Protein AF-A0A979GQ93-F1 (afdb_monomer)

Secondary structure (DSSP, 8-state):
----PPP--GGGHHHHHHHHHTTS-S---HHHHHHHHHHHHIIIIITTS-HHHHHHHHHHHHHTTGGG--HHHHHHHHHHHHHTTT-S-HHHHHHHHHHHHHHS-SSS--THHHHHHHTSPP-SSS-HHHHHHHHHHHHHHTTS--HHHHHHHHHHHHTT-

Mean predicted aligned error: 8.55 Å

Sequence (161 aa):
MARLFPPKRKKYLRCYYICQSIIQSHPHSMEQQESKQYWEIFEIKVRPLTERQQRTIAYNFCLLIEKDLDDLGKGALKLVQQLTAGDISSEECTAYREQLQHRLPDEGTSPYSPLIWALTPHTASYPAWYSAAIVGLNVIDLGRSTFPELTDLTKEILNSF

Foldseek 3Di:
DDDDDDDDDPVPVPVVVVVVPLPDDDDDDPQSVLLVLLVCCLVPPVVVDDLLLLLVLLLVLLVLCCVVDDPLSVVLSVVSVVSNVVNDDLVVLVVSLVVLVVVDDSDAADSCQSSNLSSDDADPVNHSSNSSSSSNVSCVSVVSDGSVVSSVVSVVSSVVD

Solvent-accessible surface area (backbone atoms only — not comparable to full-atom values): 9370 Å² total; per-residue (Å²): 138,90,84,81,82,85,82,87,69,80,84,66,54,68,70,61,54,58,73,66,57,76,79,69,81,85,75,91,46,70,67,59,54,35,49,48,53,38,49,48,45,38,64,71,61,38,49,81,47,56,64,45,58,21,35,44,53,22,37,58,53,48,57,68,49,50,92,72,43,53,73,69,48,48,53,50,51,51,50,35,50,34,48,43,73,67,78,61,58,72,65,60,35,49,57,51,36,52,57,48,59,74,68,51,65,98,70,80,79,54,84,52,53,26,52,44,33,50,41,48,69,74,39,96,91,43,36,38,37,58,28,24,52,51,18,48,52,41,37,37,71,64,70,62,51,48,49,62,58,52,43,50,52,49,53,56,56,59,75,74,111

Structure (mmCIF, N/CA/C/O backbone):
data_AF-A0A979GQ93-F1
#
_entry.id   AF-A0A979GQ93-F1
#
loop_
_atom_site.group_PDB
_atom_site.id
_atom_site.type_symbol
_atom_site.label_atom_id
_atom_site.label_alt_id
_atom_site.label_comp_id
_atom_site.label_asym_id
_atom_site.label_entity_id
_atom_site.label_seq_id
_atom_site.pdbx_PDB_ins_code
_atom_site.Cartn_x
_atom_site.Cartn_y
_atom_site.Cartn_z
_atom_site.occupancy
_atom_site.B_iso_or_equiv
_atom_site.auth_seq_id
_atom_site.auth_comp_id
_atom_site.auth_asym_id
_atom_site.auth_atom_id
_atom_site.pdbx_PDB_model_num
ATOM 1 N N . MET A 1 1 ? 20.524 25.430 -7.206 1.00 32.56 1 MET A N 1
ATOM 2 C CA . MET A 1 1 ? 20.270 25.347 -8.661 1.00 32.56 1 MET A CA 1
ATOM 3 C C . MET A 1 1 ? 19.003 24.539 -8.883 1.00 32.56 1 MET A C 1
ATOM 5 O O . MET A 1 1 ? 19.020 23.337 -8.674 1.00 32.56 1 MET A O 1
ATOM 9 N N . ALA A 1 2 ? 17.901 25.209 -9.219 1.00 36.75 2 ALA A N 1
ATOM 10 C CA . ALA A 1 2 ? 16.633 24.583 -9.592 1.00 36.75 2 ALA A CA 1
ATOM 11 C C . ALA A 1 2 ? 16.608 24.326 -11.107 1.00 36.75 2 ALA A C 1
ATOM 13 O O . ALA A 1 2 ? 17.014 25.220 -11.847 1.00 36.75 2 ALA A O 1
ATOM 14 N N . ARG A 1 3 ? 16.175 23.129 -11.531 1.00 30.91 3 ARG A N 1
ATOM 15 C CA . ARG A 1 3 ? 15.819 22.652 -12.897 1.00 30.91 3 ARG A CA 1
ATOM 16 C C . ARG A 1 3 ? 15.573 21.133 -12.755 1.00 30.91 3 ARG A C 1
ATOM 18 O O . ARG A 1 3 ? 16.360 20.498 -12.074 1.00 30.91 3 ARG A O 1
ATOM 25 N N . LEU A 1 4 ? 14.576 20.441 -13.300 1.00 28.61 4 LEU A N 1
ATOM 26 C CA . LEU A 1 4 ? 13.467 20.692 -14.221 1.00 28.61 4 LEU A CA 1
ATOM 27 C C . LEU A 1 4 ? 12.454 19.560 -13.937 1.00 28.61 4 LEU A C 1
ATOM 29 O O . LEU A 1 4 ? 12.781 18.398 -14.158 1.00 28.61 4 LEU A O 1
ATOM 33 N N . PHE A 1 5 ? 11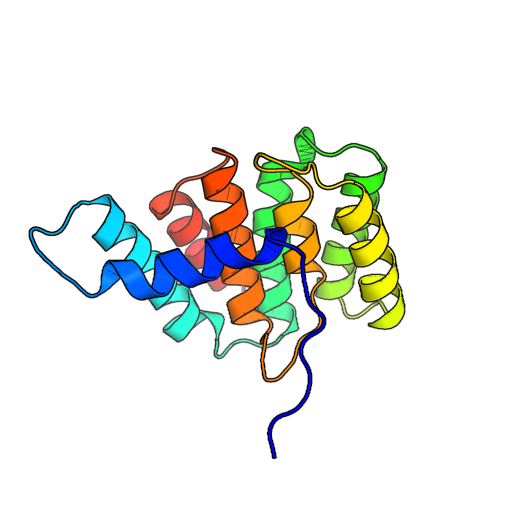.251 19.865 -13.444 1.00 31.84 5 PHE A N 1
ATOM 34 C CA . PHE A 1 5 ? 10.150 18.893 -13.448 1.00 31.84 5 PHE A CA 1
ATOM 35 C C . PHE A 1 5 ? 9.502 18.901 -14.843 1.00 31.84 5 PHE A C 1
ATOM 37 O O . PHE A 1 5 ? 9.229 19.991 -15.357 1.00 31.84 5 PHE A O 1
ATOM 44 N N . PRO A 1 6 ? 9.248 17.743 -15.481 1.00 30.59 6 PRO A N 1
ATOM 45 C CA . PRO A 1 6 ? 8.558 17.716 -16.761 1.00 30.59 6 PRO A CA 1
ATOM 46 C C . PRO A 1 6 ? 7.102 18.191 -16.588 1.00 30.59 6 PRO A C 1
ATOM 48 O O . PRO A 1 6 ? 6.455 17.874 -15.585 1.00 30.59 6 PRO A O 1
ATOM 51 N N . PRO A 1 7 ? 6.567 18.967 -17.545 1.00 37.03 7 PRO A N 1
ATOM 52 C CA . PRO A 1 7 ? 5.259 19.585 -17.420 1.00 37.03 7 PRO A CA 1
ATOM 53 C C . PRO A 1 7 ? 4.136 18.598 -17.789 1.00 37.03 7 PRO A C 1
ATOM 55 O O . PRO A 1 7 ? 4.250 17.830 -18.738 1.00 37.03 7 PRO A O 1
ATOM 58 N N . LYS A 1 8 ? 3.003 18.715 -17.081 1.00 36.72 8 LYS A N 1
ATOM 59 C CA . LYS A 1 8 ? 1.667 18.168 -17.410 1.00 36.72 8 LYS A CA 1
ATOM 60 C C . LYS A 1 8 ? 1.459 16.646 -17.278 1.00 36.72 8 LYS A C 1
ATOM 62 O O . LYS A 1 8 ? 1.237 15.947 -18.259 1.00 36.72 8 LYS A O 1
ATOM 67 N N . ARG A 1 9 ? 1.264 16.175 -16.042 1.00 37.22 9 ARG A N 1
ATOM 68 C CA . ARG A 1 9 ? 0.180 15.219 -15.731 1.00 37.22 9 ARG A CA 1
ATOM 69 C C . ARG A 1 9 ? -0.502 15.661 -14.437 1.00 37.22 9 ARG A C 1
ATOM 71 O O . ARG A 1 9 ? 0.086 15.569 -13.366 1.00 37.22 9 ARG A O 1
ATOM 78 N N . LYS A 1 10 ? -1.758 16.116 -14.528 1.00 35.66 10 LYS A N 1
ATOM 79 C 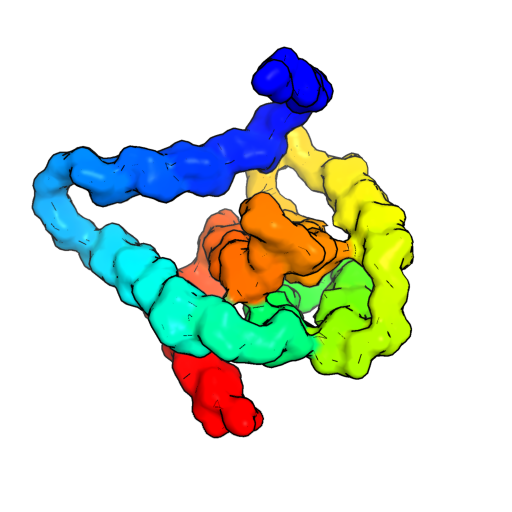CA . LYS A 1 10 ? -2.608 16.469 -13.369 1.00 35.66 10 LYS A CA 1
ATOM 80 C C . LYS A 1 10 ? -2.817 15.293 -12.383 1.00 35.66 10 LYS A C 1
ATOM 82 O O . LYS A 1 10 ? -3.309 15.516 -11.284 1.00 35.66 10 LYS A O 1
ATOM 87 N N . LYS A 1 11 ? -2.389 14.072 -12.743 1.00 44.62 11 LYS A N 1
ATOM 88 C CA . LYS A 1 11 ? -2.550 12.810 -11.995 1.00 44.62 11 LYS A CA 1
ATOM 89 C C . LYS A 1 11 ? -1.903 12.769 -10.600 1.00 44.62 11 LYS A C 1
ATOM 91 O O . LYS A 1 11 ? -2.373 12.011 -9.767 1.00 44.62 11 LYS A O 1
ATOM 96 N N . TYR A 1 12 ? -0.884 13.583 -10.311 1.00 43.06 12 TYR A N 1
ATOM 97 C CA . TYR A 1 12 ? -0.183 13.549 -9.011 1.00 43.06 12 TYR A CA 1
ATOM 98 C C . TYR A 1 12 ? -0.615 14.631 -8.013 1.00 43.06 12 TYR A C 1
ATOM 100 O O . TYR A 1 12 ? -0.190 14.614 -6.861 1.00 43.06 12 TYR A O 1
ATOM 108 N N . LEU A 1 13 ? -1.445 15.590 -8.431 1.00 39.44 13 LEU A N 1
ATOM 109 C CA . LEU A 1 13 ? -1.711 16.778 -7.616 1.00 39.44 13 LEU A CA 1
ATOM 110 C C . LEU A 1 13 ? -2.737 16.553 -6.501 1.00 39.44 13 LEU A C 1
ATOM 112 O O . LEU A 1 13 ? -2.731 17.312 -5.539 1.00 39.44 13 LEU A O 1
ATOM 116 N N . ARG A 1 14 ? -3.579 15.513 -6.563 1.00 40.91 14 ARG A N 1
ATOM 117 C CA . ARG A 1 14 ? -4.646 15.338 -5.561 1.00 40.91 14 ARG A CA 1
ATOM 118 C C . ARG A 1 14 ? -4.117 14.939 -4.175 1.00 40.91 14 ARG A C 1
ATOM 120 O O . ARG A 1 14 ? -4.633 15.439 -3.184 1.00 40.91 14 ARG A O 1
ATOM 127 N N . CYS A 1 15 ? -3.034 14.157 -4.096 1.00 43.78 15 CYS A N 1
ATOM 128 C CA . CYS A 1 15 ? -2.424 13.779 -2.812 1.00 43.78 15 CYS A CA 1
ATOM 129 C C . CYS A 1 15 ? -1.719 14.951 -2.103 1.00 43.78 15 CYS A C 1
ATOM 131 O O . CYS A 1 15 ? -1.709 15.005 -0.878 1.00 43.78 15 CYS A O 1
ATOM 133 N N . TYR A 1 16 ? -1.152 15.910 -2.846 1.00 39.31 16 TYR A N 1
ATOM 134 C CA . TYR A 1 16 ? -0.411 17.029 -2.245 1.00 39.31 16 TYR A CA 1
ATOM 135 C C . TYR A 1 16 ? -1.336 18.034 -1.533 1.00 39.31 16 TYR A C 1
ATOM 137 O O . TYR A 1 16 ? -0.988 18.563 -0.477 1.00 39.31 16 TYR A O 1
ATOM 145 N N . TYR A 1 17 ? -2.538 18.268 -2.071 1.00 37.34 17 TYR A N 1
ATOM 146 C CA . TYR A 1 17 ? -3.474 19.253 -1.517 1.00 37.34 17 TYR A CA 1
ATOM 147 C C . TYR A 1 17 ? -4.163 18.806 -0.219 1.00 37.34 17 TYR A C 1
ATOM 149 O O . TYR A 1 17 ? -4.528 19.660 0.588 1.00 37.34 17 TYR A O 1
ATOM 157 N N . ILE A 1 18 ? -4.288 17.501 0.040 1.00 47.72 18 ILE A N 1
ATOM 158 C CA . ILE A 1 18 ? -4.899 17.004 1.286 1.00 47.72 18 ILE A CA 1
ATOM 159 C C . ILE A 1 18 ? -3.980 17.282 2.490 1.00 47.72 18 ILE A C 1
ATOM 161 O O . ILE A 1 18 ? -4.459 17.743 3.522 1.00 47.72 18 ILE A O 1
ATOM 165 N N . CYS A 1 19 ? -2.654 17.148 2.344 1.00 42.28 19 CYS A N 1
ATOM 166 C CA . CYS A 1 19 ? -1.713 17.465 3.429 1.00 42.28 19 CYS A CA 1
ATOM 167 C C . CYS A 1 19 ? -1.664 18.958 3.806 1.00 42.28 19 CYS A C 1
ATOM 169 O O . CYS A 1 19 ? -1.430 19.270 4.970 1.00 42.28 19 CYS A O 1
ATOM 171 N N . GLN A 1 20 ? -1.869 19.889 2.866 1.00 37.38 20 GLN A N 1
ATOM 172 C CA . GLN A 1 20 ? -1.818 21.329 3.174 1.00 37.38 20 GLN A CA 1
ATOM 173 C C . GLN A 1 20 ? -3.141 21.897 3.708 1.00 37.38 20 GLN A C 1
ATOM 175 O O . GLN A 1 20 ? -3.126 22.898 4.421 1.00 37.38 20 GLN A O 1
ATOM 180 N N . SER A 1 21 ? -4.275 21.260 3.412 1.00 38.12 21 SER A N 1
ATOM 181 C CA . SER A 1 21 ? -5.600 21.796 3.765 1.00 38.12 21 SER A CA 1
ATOM 182 C C . SER A 1 21 ? -6.035 21.483 5.203 1.00 38.12 21 SER A C 1
ATOM 184 O O . SER A 1 21 ? -6.905 22.160 5.738 1.00 38.12 21 SER A O 1
ATOM 186 N N . ILE A 1 22 ? -5.422 20.490 5.859 1.00 50.31 22 ILE A N 1
ATOM 187 C CA . ILE A 1 22 ? -5.810 20.035 7.211 1.00 50.31 22 ILE A CA 1
ATOM 188 C C . ILE A 1 22 ? -5.316 20.991 8.321 1.00 50.31 22 ILE A C 1
ATOM 190 O O . ILE A 1 22 ? -5.768 20.917 9.460 1.00 50.31 22 ILE A O 1
ATOM 194 N N . ILE A 1 23 ? -4.428 21.943 8.010 1.00 51.22 23 ILE A N 1
ATOM 195 C CA . ILE A 1 23 ? -3.787 22.801 9.024 1.00 51.22 23 ILE A CA 1
ATOM 196 C C . ILE A 1 23 ? -4.612 24.060 9.371 1.00 51.22 23 ILE A C 1
ATOM 198 O O . ILE A 1 23 ? -4.330 24.705 10.380 1.00 51.22 23 ILE A O 1
ATOM 202 N N . GLN A 1 24 ? -5.656 24.426 8.613 1.00 43.50 24 GLN A N 1
ATOM 203 C CA . GLN A 1 24 ? -6.374 25.688 8.853 1.00 43.50 24 GLN A CA 1
ATOM 204 C C . GLN A 1 24 ? -7.900 25.533 9.018 1.00 43.50 24 GLN A C 1
ATOM 206 O O . GLN A 1 24 ? -8.633 25.373 8.050 1.00 43.50 24 GLN A O 1
ATOM 211 N N . SER A 1 25 ? -8.340 25.748 10.272 1.00 40.91 25 SER A N 1
ATOM 212 C CA . SER A 1 25 ? -9.656 26.219 10.776 1.00 40.91 25 SER A CA 1
ATOM 213 C C . SER A 1 25 ? -10.788 25.215 11.135 1.00 40.91 25 SER A C 1
ATOM 215 O O . SER A 1 25 ? -11.345 24.584 10.255 1.00 40.91 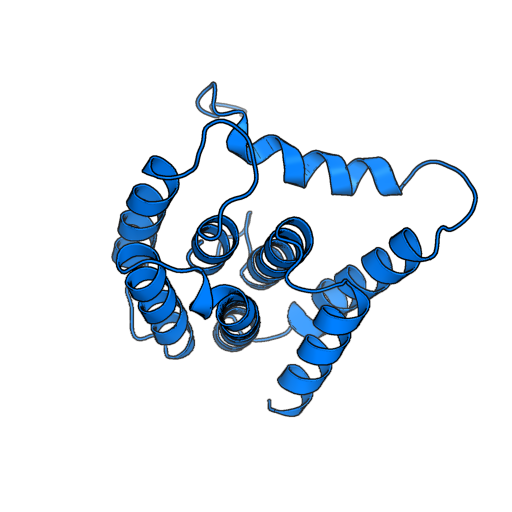25 SER A O 1
ATOM 217 N N . HIS A 1 26 ? -11.122 25.173 12.450 1.00 36.00 26 HIS A N 1
ATOM 218 C CA . HIS A 1 26 ? -12.409 24.934 13.177 1.00 36.00 26 HIS A CA 1
ATOM 219 C C . HIS A 1 26 ? -13.473 23.930 12.644 1.00 36.00 26 HIS A C 1
ATOM 221 O O . HIS A 1 26 ? -13.772 23.954 11.460 1.00 36.00 26 HIS A O 1
ATOM 227 N N . PRO A 1 27 ? -14.308 23.309 13.517 1.00 47.69 27 PRO A N 1
ATOM 228 C CA . PRO A 1 27 ? -14.017 22.432 14.660 1.00 47.69 27 PRO A CA 1
ATOM 229 C C . PRO A 1 27 ? -13.615 21.018 14.183 1.00 47.69 27 PRO A C 1
ATOM 231 O O . PRO A 1 27 ? -13.933 20.630 13.064 1.00 47.69 27 PRO A O 1
ATOM 234 N N . HIS A 1 28 ? -12.925 20.244 15.026 1.00 54.09 28 HIS A N 1
ATOM 235 C CA . HIS A 1 28 ? -12.426 18.902 14.691 1.00 54.09 28 HIS A CA 1
ATOM 236 C C . HIS A 1 28 ? -13.550 17.965 14.219 1.00 54.09 28 HIS A C 1
ATOM 238 O O . HIS A 1 28 ? -14.307 17.441 15.038 1.00 54.09 28 HIS A O 1
ATOM 244 N N . SER A 1 29 ? -13.662 17.743 12.907 1.00 74.81 29 SER A N 1
ATOM 245 C CA . SER A 1 29 ? -14.507 16.668 12.387 1.00 74.81 29 SER A CA 1
ATOM 246 C C . SER A 1 29 ? -13.894 15.320 12.781 1.00 74.81 29 SER A C 1
ATOM 248 O O . SER A 1 29 ? -12.669 15.190 12.865 1.00 74.81 29 SER A O 1
ATOM 250 N N . MET A 1 30 ? -14.730 14.307 13.031 1.00 79.12 30 MET A N 1
ATOM 251 C CA . MET A 1 30 ? -14.251 12.948 13.332 1.00 79.12 30 MET A CA 1
ATOM 252 C C . MET A 1 30 ? -13.267 12.450 12.263 1.00 79.12 30 MET A C 1
ATOM 254 O O . MET A 1 30 ? -12.203 11.944 12.597 1.00 79.12 30 MET A O 1
ATOM 258 N N . GLU A 1 31 ? -13.555 12.721 10.991 1.00 82.25 31 GLU A N 1
ATOM 259 C CA . GLU A 1 31 ? -12.701 12.349 9.858 1.00 82.25 31 GLU A CA 1
ATOM 260 C C . GLU A 1 31 ? -11.292 12.973 9.932 1.00 82.25 31 GLU A C 1
ATOM 262 O O . GLU A 1 31 ? -10.298 12.304 9.651 1.00 82.25 31 GLU A O 1
ATOM 267 N N . GLN A 1 32 ? -11.164 14.234 10.370 1.00 84.06 32 GLN A N 1
ATOM 268 C CA . GLN A 1 32 ? -9.850 14.863 10.566 1.00 84.06 32 GLN A CA 1
ATOM 269 C C . GLN A 1 32 ? -9.058 14.188 11.689 1.00 84.06 32 GLN A C 1
ATOM 271 O O . GLN A 1 32 ? -7.840 14.031 11.583 1.00 84.06 32 GLN A O 1
ATOM 276 N N . GLN A 1 33 ? -9.733 13.793 12.770 1.00 90.75 33 GLN A N 1
ATOM 277 C CA . GLN A 1 33 ? -9.097 13.093 13.882 1.00 90.75 33 GLN A CA 1
ATOM 278 C C . GLN A 1 33 ? -8.637 11.689 13.469 1.00 90.75 33 GLN A C 1
ATOM 280 O O . GLN A 1 33 ? -7.512 11.303 13.782 1.00 90.75 33 GLN A O 1
ATOM 285 N N . GLU A 1 34 ? -9.467 10.950 12.738 1.00 91.75 34 GLU A N 1
ATOM 286 C CA . GLU A 1 34 ? -9.143 9.615 12.227 1.00 91.75 34 GLU A CA 1
ATOM 287 C C . GLU A 1 34 ? -7.985 9.670 11.220 1.00 91.75 34 GLU A C 1
ATOM 289 O O . GLU A 1 34 ? -7.031 8.898 11.318 1.00 91.75 34 GLU A O 1
ATOM 294 N N . SER A 1 35 ? -8.000 10.654 10.313 1.00 92.88 35 SER A N 1
ATOM 295 C CA . SER A 1 35 ? -6.894 10.911 9.387 1.00 92.88 35 SER A CA 1
ATOM 296 C C . SER A 1 35 ? -5.587 11.228 10.123 1.00 92.88 35 SER A C 1
ATOM 298 O O . SER A 1 35 ? -4.525 10.711 9.770 1.00 92.88 35 SER A O 1
ATOM 300 N N . LYS A 1 36 ? -5.650 12.031 11.194 1.00 94.00 36 LYS A N 1
ATOM 301 C CA . LYS A 1 36 ? -4.485 12.344 12.033 1.00 94.00 36 LYS A CA 1
ATOM 302 C C . LYS A 1 36 ? -3.918 11.092 12.702 1.00 94.00 36 LYS A C 1
ATOM 304 O O . LYS A 1 36 ? -2.710 10.888 12.653 1.00 94.00 36 LYS A O 1
ATOM 309 N N . GLN A 1 37 ? -4.769 10.245 13.279 1.00 95.38 37 GLN A N 1
ATOM 310 C CA . GLN A 1 37 ? -4.345 8.989 13.910 1.00 95.38 37 GLN A CA 1
ATOM 311 C C . GLN A 1 37 ? -3.678 8.039 12.908 1.00 95.38 37 GLN A C 1
ATOM 313 O O . GLN A 1 37 ? -2.642 7.446 13.217 1.00 95.38 37 GLN A O 1
ATOM 318 N N . TYR A 1 38 ? -4.232 7.944 11.697 1.00 96.94 38 TYR A N 1
ATOM 319 C CA . TYR A 1 38 ? -3.643 7.179 10.603 1.00 96.94 38 TYR A CA 1
ATOM 320 C C . TYR A 1 38 ? -2.242 7.690 10.232 1.00 96.94 38 TYR A C 1
ATOM 322 O O . TYR A 1 38 ? -1.292 6.919 10.114 1.00 96.94 38 TYR A O 1
ATOM 330 N N . TRP A 1 39 ? -2.061 9.003 10.094 1.00 96.81 39 TRP A N 1
ATOM 331 C CA . TRP A 1 39 ? -0.739 9.553 9.790 1.00 96.81 39 TRP A CA 1
ATOM 332 C C . TRP A 1 39 ? 0.254 9.399 10.949 1.00 96.81 39 TRP A C 1
ATOM 334 O O . TRP A 1 39 ? 1.416 9.064 10.715 1.00 96.81 39 TRP A O 1
ATOM 344 N N . GLU A 1 40 ? -0.200 9.564 12.193 1.00 96.88 40 GLU A N 1
ATOM 345 C CA . GLU A 1 40 ? 0.631 9.392 13.389 1.00 96.88 40 GLU A CA 1
ATOM 346 C C . GLU A 1 40 ? 1.176 7.962 13.514 1.00 96.88 40 GLU A C 1
ATOM 348 O O . GLU A 1 40 ? 2.361 7.788 13.815 1.00 96.88 40 GLU A O 1
ATOM 353 N N . ILE A 1 41 ? 0.369 6.923 13.242 1.00 97.44 41 ILE A N 1
ATOM 354 C CA . ILE A 1 41 ? 0.872 5.540 13.273 1.00 97.44 41 ILE A CA 1
ATOM 355 C C . ILE A 1 41 ? 1.944 5.316 12.200 1.00 97.44 41 ILE A C 1
ATOM 357 O O . ILE A 1 41 ? 2.971 4.691 12.480 1.00 97.44 41 ILE A O 1
ATOM 361 N N . PHE A 1 42 ? 1.779 5.886 11.004 1.00 97.25 42 PHE A N 1
ATOM 362 C CA . PHE A 1 42 ? 2.780 5.764 9.947 1.00 97.25 42 PHE A CA 1
ATOM 363 C C . PHE A 1 42 ? 4.087 6.483 10.291 1.00 97.25 42 PHE A C 1
ATOM 365 O O . PHE A 1 42 ? 5.171 5.923 10.112 1.00 97.25 42 PHE A O 1
ATOM 372 N N . GLU A 1 43 ? 4.004 7.693 10.836 1.00 95.25 43 GLU A N 1
ATOM 373 C CA . GLU A 1 43 ? 5.183 8.488 11.165 1.00 95.25 43 GLU A CA 1
ATOM 374 C C . GLU A 1 43 ? 5.946 7.957 12.387 1.00 95.25 43 GLU A C 1
ATOM 376 O O . GLU A 1 43 ? 7.178 7.966 12.392 1.00 95.25 43 GLU A O 1
ATOM 381 N N . ILE A 1 44 ? 5.238 7.467 13.409 1.00 97.19 44 ILE A N 1
ATOM 382 C CA . ILE A 1 44 ? 5.844 7.079 14.691 1.00 97.19 44 ILE A CA 1
ATOM 383 C C . ILE A 1 44 ? 6.157 5.581 14.745 1.00 97.19 44 ILE A C 1
ATOM 385 O O . ILE A 1 44 ? 7.167 5.189 15.329 1.00 97.19 44 ILE A O 1
ATOM 389 N N . LYS A 1 45 ? 5.295 4.727 14.176 1.00 97.75 45 LYS A N 1
ATOM 390 C CA . LYS A 1 45 ? 5.406 3.262 14.305 1.00 97.75 45 LYS A CA 1
ATOM 391 C C . LYS A 1 45 ? 5.903 2.580 13.038 1.00 97.75 45 LYS A C 1
ATOM 393 O O . LYS A 1 45 ? 6.700 1.657 13.147 1.00 97.75 45 LYS A O 1
ATOM 398 N N . VAL A 1 46 ? 5.480 3.029 11.855 1.00 97.75 46 VAL A N 1
ATOM 399 C CA . VAL A 1 46 ? 5.860 2.382 10.582 1.00 97.75 46 VAL A CA 1
ATOM 400 C C . VAL A 1 46 ? 7.203 2.891 10.051 1.00 97.75 46 VAL A C 1
ATOM 402 O O . VAL A 1 46 ? 8.023 2.106 9.574 1.00 97.75 46 VAL A O 1
ATOM 405 N N . ARG A 1 47 ? 7.474 4.196 10.153 1.00 97.75 47 ARG A N 1
ATOM 406 C CA . ARG A 1 47 ? 8.725 4.817 9.682 1.00 97.75 47 ARG A CA 1
ATOM 407 C C . ARG A 1 47 ? 10.012 4.182 10.239 1.00 97.75 47 ARG A C 1
ATOM 409 O O . ARG A 1 47 ? 10.948 4.058 9.451 1.00 97.75 47 ARG A O 1
ATOM 416 N N . PRO A 1 48 ? 10.107 3.778 11.522 1.00 97.56 48 PRO A N 1
ATOM 417 C CA . PRO A 1 48 ? 11.315 3.143 12.059 1.00 97.56 48 PRO A CA 1
ATOM 418 C C . PRO A 1 48 ? 11.536 1.696 11.598 1.00 97.56 48 PRO A C 1
ATOM 420 O O . PRO A 1 48 ? 12.600 1.139 11.856 1.00 97.56 48 PRO A O 1
ATOM 423 N N . LEU A 1 49 ? 10.541 1.068 10.962 1.00 97.00 49 LEU A N 1
ATOM 424 C CA . LEU A 1 49 ? 10.651 -0.310 10.491 1.00 97.00 49 LEU A CA 1
ATOM 425 C C . LEU A 1 49 ? 11.629 -0.441 9.320 1.00 97.00 49 LEU A C 1
ATOM 427 O O . LEU A 1 49 ? 11.979 0.530 8.648 1.00 97.00 49 LEU A O 1
ATOM 431 N N . THR A 1 50 ? 12.012 -1.681 9.026 1.00 95.75 50 THR A N 1
ATOM 432 C CA . THR A 1 50 ? 12.751 -1.996 7.798 1.00 95.75 50 THR A CA 1
ATOM 433 C C . THR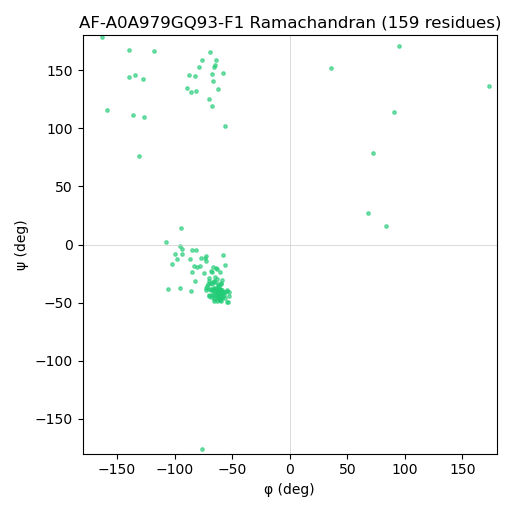 A 1 50 ? 11.896 -1.725 6.558 1.00 95.75 50 THR A C 1
ATOM 435 O O . THR A 1 50 ? 10.667 -1.818 6.610 1.00 95.75 50 THR A O 1
ATOM 438 N N . GLU A 1 51 ? 12.532 -1.458 5.408 1.00 94.75 51 GLU A N 1
ATOM 439 C CA . GLU A 1 51 ? 11.801 -1.320 4.139 1.00 94.75 51 GLU A CA 1
ATOM 440 C C . GLU A 1 51 ? 10.901 -2.536 3.889 1.00 94.75 51 GLU A C 1
ATOM 442 O O . GLU A 1 51 ? 9.732 -2.371 3.554 1.00 94.75 51 GLU A O 1
ATOM 447 N N . ARG A 1 52 ? 11.411 -3.749 4.127 1.00 94.75 52 ARG A N 1
ATOM 448 C CA . ARG A 1 52 ? 10.660 -4.995 3.958 1.00 94.75 52 ARG A CA 1
ATOM 449 C C . ARG A 1 52 ? 9.334 -4.981 4.726 1.00 94.75 52 ARG A C 1
ATOM 451 O O . ARG A 1 52 ? 8.291 -5.257 4.147 1.00 94.75 52 ARG A O 1
ATOM 458 N N . GLN A 1 53 ? 9.359 -4.615 6.005 1.00 96.75 53 GLN A N 1
ATOM 459 C CA . GLN A 1 53 ? 8.153 -4.529 6.838 1.00 96.75 53 GLN A CA 1
ATOM 460 C C . GLN A 1 53 ? 7.194 -3.425 6.359 1.00 96.75 53 GLN A C 1
ATOM 462 O O . GLN A 1 53 ? 5.981 -3.628 6.334 1.00 96.75 53 GLN A O 1
ATOM 467 N N . GLN A 1 54 ? 7.719 -2.279 5.910 1.00 97.44 54 GLN A N 1
ATOM 468 C CA . GLN A 1 54 ? 6.908 -1.200 5.324 1.00 97.44 54 GLN A CA 1
ATOM 469 C C . GLN A 1 54 ? 6.208 -1.665 4.036 1.00 97.44 54 GLN A C 1
ATOM 471 O O . GLN A 1 54 ? 5.030 -1.370 3.824 1.00 97.44 54 GLN A O 1
ATOM 476 N N . ARG A 1 55 ? 6.904 -2.447 3.198 1.00 96.56 55 ARG A N 1
ATOM 477 C CA . ARG A 1 55 ? 6.336 -3.082 1.998 1.00 96.56 55 ARG A CA 1
ATOM 478 C C . ARG A 1 55 ? 5.274 -4.117 2.349 1.00 96.56 55 ARG A C 1
ATOM 480 O O . ARG A 1 55 ? 4.265 -4.178 1.656 1.00 96.56 55 ARG A O 1
ATOM 487 N N . THR A 1 56 ? 5.449 -4.879 3.430 1.00 97.75 56 THR A N 1
ATOM 488 C CA . THR A 1 56 ? 4.426 -5.819 3.915 1.00 97.75 56 THR A CA 1
ATOM 489 C C . THR A 1 56 ? 3.122 -5.106 4.264 1.00 97.75 56 THR A C 1
ATOM 491 O O . THR A 1 56 ? 2.053 -5.595 3.904 1.00 97.75 56 THR A O 1
ATOM 494 N N . ILE A 1 57 ? 3.178 -3.932 4.898 1.00 98.25 57 ILE A N 1
ATOM 495 C CA . ILE A 1 57 ? 1.971 -3.137 5.184 1.00 98.25 57 ILE A CA 1
ATOM 496 C C . ILE A 1 57 ? 1.292 -2.704 3.875 1.00 98.25 57 ILE A C 1
ATOM 498 O O . ILE A 1 57 ? 0.099 -2.940 3.693 1.00 98.25 57 ILE A O 1
ATOM 502 N N . ALA A 1 58 ? 2.059 -2.154 2.925 1.00 98.12 58 ALA A N 1
ATOM 503 C CA . ALA A 1 58 ? 1.534 -1.774 1.611 1.00 98.12 58 ALA A CA 1
ATOM 504 C C . ALA A 1 58 ? 0.897 -2.959 0.862 1.00 98.12 58 ALA A C 1
ATOM 506 O O . ALA A 1 58 ? -0.162 -2.806 0.254 1.00 98.12 58 ALA A O 1
ATOM 507 N N . TYR A 1 59 ? 1.515 -4.142 0.922 1.00 98.31 59 TYR A N 1
ATOM 508 C CA . TYR A 1 59 ? 0.979 -5.363 0.325 1.00 98.31 59 TYR A CA 1
ATOM 509 C C . TYR A 1 59 ? -0.370 -5.752 0.937 1.00 98.31 59 TYR A C 1
ATOM 511 O O . TYR A 1 59 ? -1.323 -5.979 0.196 1.00 98.31 59 TYR A O 1
ATOM 519 N N . ASN A 1 60 ? -0.484 -5.754 2.270 1.00 98.50 60 ASN A N 1
ATOM 520 C CA . ASN A 1 60 ? -1.742 -6.070 2.953 1.00 98.50 60 ASN A CA 1
ATOM 521 C C . ASN A 1 60 ? -2.862 -5.091 2.582 1.00 98.50 60 ASN A C 1
ATOM 523 O O . ASN A 1 60 ? -3.994 -5.509 2.360 1.00 98.50 60 ASN A O 1
ATOM 527 N N . PHE A 1 61 ? -2.555 -3.802 2.423 1.00 98.44 61 PHE A N 1
ATOM 528 C CA . PHE A 1 61 ? -3.535 -2.841 1.913 1.00 98.44 61 PHE A CA 1
ATOM 529 C C . PHE A 1 61 ? -3.956 -3.144 0.472 1.00 98.44 61 PHE A C 1
ATOM 531 O O . PHE A 1 61 ? -5.130 -3.015 0.135 1.00 98.44 61 PHE A O 1
ATOM 538 N N . CYS A 1 62 ? -3.031 -3.593 -0.381 1.00 98.38 62 CYS A N 1
ATOM 539 C CA . CYS A 1 62 ? -3.362 -3.981 -1.753 1.00 98.38 62 CYS A CA 1
ATOM 540 C C . CYS A 1 62 ? -4.243 -5.243 -1.824 1.00 98.38 62 CYS A C 1
ATOM 542 O O . CYS A 1 62 ? -4.979 -5.403 -2.795 1.00 98.38 62 CYS A O 1
ATOM 544 N N . LEU A 1 63 ? -4.234 -6.116 -0.811 1.00 98.44 63 LEU A N 1
ATOM 545 C CA . LEU A 1 63 ? -5.152 -7.263 -0.761 1.00 98.44 63 LEU A CA 1
ATOM 546 C C . LEU A 1 63 ? -6.622 -6.830 -0.644 1.00 98.44 63 LEU A C 1
ATOM 548 O O . LEU A 1 63 ? -7.506 -7.509 -1.161 1.00 98.44 63 LEU A O 1
ATOM 552 N N . LEU A 1 64 ? -6.895 -5.661 -0.053 1.00 98.19 64 LEU A N 1
ATOM 553 C CA . LEU A 1 64 ? -8.259 -5.129 0.082 1.00 98.19 64 LEU A CA 1
ATOM 554 C C . LEU A 1 64 ? -8.916 -4.807 -1.268 1.00 98.19 64 LEU A C 1
ATOM 556 O O . LEU A 1 64 ? -10.141 -4.736 -1.358 1.00 98.19 64 LEU A O 1
ATOM 560 N N . ILE A 1 65 ? -8.113 -4.636 -2.320 1.00 97.06 65 ILE A N 1
ATOM 561 C CA . ILE A 1 65 ? -8.584 -4.338 -3.676 1.00 97.06 65 ILE A CA 1
ATOM 562 C C . ILE A 1 65 ? -8.435 -5.523 -4.637 1.00 97.06 65 ILE A C 1
ATOM 564 O O . ILE A 1 65 ? -8.763 -5.389 -5.811 1.00 97.06 65 ILE A O 1
ATOM 568 N N . GLU A 1 66 ? -7.949 -6.683 -4.177 1.00 97.31 66 GLU A N 1
ATOM 569 C CA . GLU A 1 66 ? -7.578 -7.819 -5.037 1.00 97.31 66 GLU A CA 1
ATOM 570 C C . GLU A 1 66 ? -8.716 -8.265 -5.968 1.00 97.31 66 GLU A C 1
ATOM 572 O O . GLU A 1 66 ? -8.493 -8.567 -7.141 1.00 97.31 66 GLU A O 1
ATOM 577 N N . LYS A 1 67 ? -9.953 -8.266 -5.459 1.00 96.06 67 LYS A N 1
ATOM 578 C CA . LYS A 1 67 ? -11.145 -8.692 -6.209 1.00 96.06 67 LYS A CA 1
ATOM 579 C C . LYS A 1 67 ? -11.491 -7.770 -7.380 1.00 96.06 67 LYS A C 1
ATOM 581 O O . LYS A 1 67 ? -12.195 -8.205 -8.286 1.00 96.06 67 LYS A O 1
ATOM 586 N N . ASP A 1 68 ? -10.990 -6.537 -7.370 1.00 94.81 68 ASP A N 1
ATOM 587 C CA . ASP A 1 68 ? -11.225 -5.540 -8.419 1.00 94.81 68 ASP A CA 1
ATOM 588 C C . ASP A 1 68 ? -10.133 -5.532 -9.490 1.00 94.81 68 ASP A C 1
ATOM 590 O O . ASP A 1 68 ? -10.204 -4.759 -10.447 1.00 94.81 68 ASP A O 1
ATOM 594 N N . LEU A 1 69 ? -9.092 -6.348 -9.315 1.00 95.88 69 LEU A N 1
ATOM 595 C CA . LEU A 1 69 ? -7.954 -6.386 -10.216 1.00 95.88 69 LEU A CA 1
ATOM 596 C C . LEU A 1 69 ? -8.224 -7.319 -11.396 1.00 95.88 69 LEU A C 1
ATOM 598 O O . LEU A 1 69 ? -8.598 -8.484 -11.234 1.00 95.88 69 LEU A O 1
ATOM 602 N N . ASP A 1 70 ? -7.951 -6.813 -12.593 1.00 95.25 70 ASP A N 1
ATOM 603 C CA . ASP A 1 70 ? -7.776 -7.639 -13.782 1.00 95.25 70 ASP A CA 1
ATOM 604 C C . ASP A 1 70 ? -6.398 -8.327 -13.776 1.00 95.25 70 ASP A C 1
ATOM 606 O O . ASP A 1 70 ? -5.630 -8.226 -12.816 1.00 95.25 70 ASP A O 1
ATOM 610 N N . ASP A 1 71 ? -6.062 -9.043 -14.848 1.00 96.25 71 ASP A N 1
ATOM 611 C CA . ASP A 1 71 ? -4.818 -9.819 -14.916 1.00 96.25 71 ASP A CA 1
ATOM 612 C C . ASP A 1 71 ? -3.559 -8.947 -14.791 1.00 96.25 71 ASP A C 1
ATOM 614 O O . ASP A 1 71 ? -2.585 -9.357 -14.156 1.00 96.25 71 ASP A O 1
ATOM 618 N N . LEU A 1 72 ? -3.591 -7.721 -15.327 1.00 94.69 72 LEU A N 1
ATOM 619 C CA . LEU A 1 72 ? -2.502 -6.758 -15.166 1.00 94.69 72 LEU A CA 1
ATOM 620 C C . LEU A 1 72 ? -2.370 -6.328 -13.698 1.00 94.69 72 LEU A C 1
ATOM 622 O O . LEU A 1 72 ? -1.273 -6.333 -13.140 1.00 94.69 72 LEU A O 1
ATOM 626 N N . GLY A 1 73 ? -3.485 -5.995 -13.045 1.00 96.19 73 GLY A N 1
ATOM 627 C CA . GLY A 1 73 ? -3.494 -5.654 -11.624 1.00 96.19 73 GLY A CA 1
ATOM 628 C C . GLY A 1 73 ? -3.007 -6.802 -10.736 1.00 96.19 73 GLY A C 1
ATOM 629 O O . GLY A 1 73 ? -2.190 -6.588 -9.841 1.00 96.19 73 GLY A O 1
ATOM 630 N N . LYS A 1 74 ? -3.438 -8.037 -11.011 1.00 97.12 74 LYS A N 1
ATOM 631 C CA . LYS A 1 74 ? -2.993 -9.237 -10.283 1.00 97.12 74 LYS A CA 1
ATOM 632 C C . LYS A 1 74 ? -1.506 -9.510 -10.479 1.00 97.12 74 LYS A C 1
ATOM 634 O O . LYS A 1 74 ? -0.819 -9.878 -9.527 1.00 97.12 74 LYS A O 1
ATOM 639 N N . GLY A 1 75 ? -0.991 -9.287 -11.688 1.00 95.75 75 GLY A N 1
ATOM 640 C CA . GLY A 1 75 ? 0.442 -9.355 -11.952 1.00 95.75 75 GLY A CA 1
ATOM 641 C C . GLY A 1 75 ? 1.222 -8.339 -11.116 1.00 95.75 75 GLY A C 1
ATOM 642 O O . GLY A 1 75 ? 2.181 -8.718 -10.448 1.00 95.75 75 GLY A O 1
ATOM 643 N N . ALA A 1 76 ? 0.761 -7.087 -11.047 1.00 95.75 76 ALA A N 1
ATOM 644 C CA . ALA A 1 76 ? 1.358 -6.073 -10.176 1.00 95.75 76 ALA A CA 1
ATOM 645 C C . ALA A 1 76 ? 1.292 -6.452 -8.690 1.00 95.75 76 ALA A C 1
ATOM 647 O O . ALA A 1 76 ? 2.285 -6.300 -7.982 1.00 95.75 76 ALA A O 1
ATOM 648 N N . LEU A 1 77 ? 0.158 -6.975 -8.214 1.00 97.19 77 LEU A N 1
ATOM 649 C CA . LEU A 1 77 ? 0.001 -7.424 -6.829 1.00 97.19 77 LEU A CA 1
ATOM 650 C C . LEU A 1 77 ? 1.012 -8.523 -6.472 1.00 97.19 77 LEU A C 1
ATOM 652 O O . LEU A 1 77 ? 1.599 -8.495 -5.390 1.00 97.19 77 LEU A O 1
ATOM 656 N N . LYS A 1 78 ? 1.278 -9.449 -7.400 1.00 96.00 78 LYS A N 1
ATOM 657 C CA . LYS A 1 78 ? 2.321 -10.469 -7.237 1.00 96.00 78 LYS A CA 1
ATOM 658 C C . LYS A 1 78 ? 3.718 -9.851 -7.121 1.00 96.00 78 LYS A C 1
ATOM 660 O O . LYS A 1 78 ? 4.488 -10.277 -6.264 1.00 96.00 78 LYS A O 1
ATOM 665 N N . LEU A 1 79 ? 4.039 -8.828 -7.916 1.00 95.19 79 LEU A N 1
ATOM 666 C CA . LEU A 1 79 ? 5.322 -8.122 -7.786 1.00 95.19 79 LEU A CA 1
ATOM 667 C C . LEU A 1 79 ? 5.435 -7.399 -6.435 1.00 95.19 79 LEU A C 1
ATOM 669 O O . LEU A 1 79 ? 6.484 -7.440 -5.794 1.00 95.19 79 LEU A O 1
ATOM 673 N N . VAL A 1 80 ? 4.345 -6.787 -5.957 1.00 95.69 80 VAL A N 1
ATOM 674 C CA . VAL A 1 80 ? 4.291 -6.178 -4.617 1.00 95.69 80 VAL A CA 1
ATOM 675 C C . VAL A 1 80 ? 4.542 -7.229 -3.532 1.00 95.69 80 VAL A C 1
ATOM 677 O O . VAL A 1 80 ? 5.296 -6.966 -2.600 1.00 95.69 80 VAL A O 1
ATOM 680 N N . GLN A 1 81 ? 3.982 -8.434 -3.666 1.00 96.06 81 GLN A N 1
ATOM 681 C CA . GLN A 1 81 ? 4.273 -9.544 -2.757 1.00 96.06 81 GLN A CA 1
ATOM 682 C C . GLN A 1 81 ? 5.762 -9.921 -2.785 1.00 96.06 81 GLN A C 1
ATOM 684 O O . GLN A 1 81 ? 6.375 -10.072 -1.731 1.00 96.06 81 GLN A O 1
ATOM 689 N N . GLN A 1 82 ? 6.372 -10.022 -3.967 1.00 93.94 82 GLN A N 1
ATOM 690 C CA . GLN A 1 82 ? 7.797 -10.349 -4.118 1.00 93.94 82 GLN A CA 1
ATOM 691 C C . GLN A 1 82 ? 8.720 -9.267 -3.531 1.00 93.94 82 GLN A C 1
ATOM 693 O O . GLN A 1 82 ? 9.753 -9.596 -2.946 1.00 93.94 82 GLN A O 1
ATOM 698 N N . LEU A 1 83 ? 8.321 -7.988 -3.574 1.00 90.75 83 LEU A N 1
ATOM 699 C CA . LEU A 1 83 ? 9.028 -6.907 -2.869 1.00 90.75 83 LEU A CA 1
ATOM 700 C C . LEU A 1 83 ? 9.094 -7.141 -1.353 1.00 90.75 83 LEU A C 1
ATOM 702 O O . LEU A 1 83 ? 10.066 -6.738 -0.718 1.00 90.75 83 LEU A O 1
ATOM 706 N N . THR A 1 84 ? 8.102 -7.816 -0.763 1.00 91.62 84 THR A N 1
ATOM 707 C CA . THR A 1 84 ? 8.133 -8.171 0.669 1.00 91.62 84 THR A CA 1
ATOM 708 C C . THR A 1 84 ? 9.131 -9.285 0.991 1.00 91.62 84 THR A C 1
ATOM 710 O O . THR A 1 84 ? 9.450 -9.493 2.161 1.00 91.62 84 THR A O 1
ATOM 713 N N . ALA A 1 85 ? 9.639 -10.001 -0.013 1.00 87.88 85 ALA A N 1
ATOM 714 C CA . ALA A 1 85 ? 10.666 -11.029 0.138 1.00 87.88 85 ALA A CA 1
ATOM 715 C C . ALA A 1 85 ? 12.065 -10.539 -0.282 1.00 87.88 85 ALA A C 1
ATOM 717 O O . ALA A 1 85 ? 13.058 -11.108 0.159 1.00 87.88 85 ALA A O 1
ATOM 718 N N . GLY A 1 86 ? 12.147 -9.433 -1.033 1.00 80.69 86 GLY A N 1
ATOM 719 C CA . GLY A 1 86 ? 13.402 -8.913 -1.588 1.00 80.69 86 GLY A CA 1
ATOM 720 C C . GLY A 1 86 ? 13.808 -9.576 -2.909 1.00 80.69 86 GLY A C 1
ATOM 721 O O . GLY A 1 86 ? 14.948 -9.431 -3.337 1.00 80.69 86 GLY A O 1
ATOM 722 N N . ASP A 1 87 ? 12.874 -10.274 -3.558 1.00 77.56 87 ASP A N 1
ATOM 723 C CA . ASP A 1 87 ? 13.136 -11.178 -4.686 1.00 77.56 87 ASP A CA 1
ATOM 724 C C . ASP A 1 87 ? 12.963 -10.517 -6.068 1.00 77.56 87 ASP A C 1
ATOM 726 O O . ASP A 1 87 ? 12.847 -11.211 -7.077 1.00 77.56 87 ASP A O 1
ATOM 730 N N . ILE A 1 88 ? 12.890 -9.184 -6.138 1.00 79.19 88 ILE A N 1
ATOM 731 C CA . ILE A 1 88 ? 12.590 -8.460 -7.382 1.00 79.19 88 ILE A CA 1
ATOM 732 C C . ILE A 1 88 ? 13.439 -7.199 -7.547 1.00 79.19 88 ILE A C 1
ATOM 734 O O . ILE A 1 88 ? 13.742 -6.494 -6.581 1.00 79.19 88 ILE A O 1
ATOM 738 N N . SER A 1 89 ? 13.816 -6.907 -8.792 1.00 77.50 89 SER A N 1
ATOM 739 C CA . SER A 1 89 ? 14.624 -5.736 -9.124 1.00 77.50 89 SER A CA 1
ATOM 740 C C . SER A 1 89 ? 13.801 -4.437 -9.169 1.00 77.50 89 SER A C 1
ATOM 742 O O . SER A 1 89 ? 12.609 -4.411 -9.482 1.00 77.50 89 SER A O 1
ATOM 744 N N . SER A 1 90 ? 14.464 -3.306 -8.901 1.00 77.56 90 SER A N 1
ATOM 745 C CA . SER A 1 90 ? 13.859 -1.966 -9.014 1.00 77.56 90 SER A CA 1
ATOM 746 C C . SER A 1 90 ? 13.432 -1.622 -10.454 1.00 77.56 90 SER A C 1
ATOM 748 O O . SER A 1 90 ? 12.467 -0.879 -10.668 1.00 77.56 90 SER A O 1
ATOM 750 N N . GLU A 1 91 ? 14.128 -2.178 -11.450 1.00 83.81 91 GLU A N 1
ATOM 751 C CA . GLU A 1 91 ? 13.829 -1.974 -12.872 1.00 83.81 91 GLU A CA 1
ATOM 752 C C . GLU A 1 91 ? 12.499 -2.624 -13.264 1.00 83.81 91 GLU A C 1
ATOM 754 O O . GLU A 1 91 ? 11.654 -1.966 -13.873 1.00 83.81 91 GLU A O 1
ATOM 759 N N . GLU A 1 92 ? 12.260 -3.866 -12.833 1.00 84.75 92 GLU A N 1
ATOM 760 C CA . GLU A 1 92 ? 10.994 -4.569 -13.071 1.00 84.75 92 GLU A CA 1
ATOM 761 C C . GLU A 1 92 ? 9.810 -3.829 -12.437 1.00 84.75 92 GLU A C 1
ATOM 763 O O . GLU A 1 92 ? 8.789 -3.608 -13.094 1.00 84.75 92 GLU A O 1
ATOM 768 N N . CYS A 1 93 ? 9.963 -3.355 -11.195 1.00 86.81 93 CYS A N 1
ATOM 769 C CA . CYS A 1 93 ? 8.948 -2.541 -10.520 1.00 86.81 93 CYS A CA 1
ATOM 770 C C . CYS A 1 93 ? 8.647 -1.242 -11.279 1.00 86.81 93 CYS A C 1
ATOM 772 O O . CYS A 1 93 ? 7.486 -0.844 -11.409 1.00 86.81 93 CYS A O 1
ATOM 774 N N . THR A 1 94 ? 9.682 -0.586 -11.809 1.00 87.50 94 THR A N 1
ATOM 775 C CA . THR A 1 94 ? 9.535 0.656 -12.577 1.00 87.50 94 THR A CA 1
ATOM 776 C C . THR A 1 94 ? 8.786 0.409 -13.883 1.00 87.50 94 THR A C 1
ATOM 778 O O . THR A 1 94 ? 7.797 1.097 -14.147 1.00 87.50 94 THR A O 1
ATOM 781 N N . ALA A 1 95 ? 9.189 -0.607 -14.648 1.00 88.69 95 ALA A N 1
ATOM 782 C CA . ALA A 1 95 ? 8.552 -0.961 -15.913 1.00 88.69 95 ALA A CA 1
ATOM 783 C C . ALA A 1 95 ? 7.074 -1.341 -15.729 1.00 88.69 95 ALA A C 1
ATOM 785 O O . ALA A 1 95 ? 6.211 -0.911 -16.497 1.00 88.69 95 ALA A O 1
ATOM 786 N N . TYR A 1 96 ? 6.745 -2.110 -14.686 1.00 90.62 96 TYR A N 1
ATOM 787 C CA . TYR A 1 96 ? 5.358 -2.495 -14.421 1.00 90.62 96 TYR A CA 1
ATOM 788 C C . TYR A 1 96 ? 4.503 -1.299 -13.989 1.00 90.62 96 TYR A C 1
ATOM 790 O O . TYR A 1 96 ? 3.363 -1.135 -14.428 1.00 90.62 96 TYR A O 1
ATOM 798 N N . ARG A 1 97 ? 5.068 -0.407 -13.169 1.00 91.88 97 ARG A N 1
ATOM 799 C CA . ARG A 1 97 ? 4.396 0.823 -12.743 1.00 91.88 97 ARG A CA 1
ATOM 800 C C . ARG A 1 97 ? 4.051 1.723 -13.930 1.00 91.88 97 ARG A C 1
ATOM 802 O O . ARG A 1 97 ? 2.966 2.302 -13.947 1.00 91.88 97 ARG A O 1
ATOM 809 N N . GLU A 1 98 ? 4.927 1.833 -14.926 1.00 90.56 98 GLU A N 1
ATOM 810 C CA . GLU A 1 98 ? 4.647 2.591 -16.153 1.00 90.56 98 GLU A CA 1
ATOM 811 C C . GLU A 1 98 ? 3.464 2.000 -16.931 1.00 90.56 98 GLU A C 1
ATOM 813 O O . GLU A 1 98 ? 2.562 2.741 -17.332 1.00 90.56 98 GLU A O 1
ATOM 818 N N . GLN A 1 99 ? 3.396 0.670 -17.061 1.00 92.88 99 GLN A N 1
ATOM 819 C CA . GLN A 1 99 ? 2.260 -0.010 -17.698 1.00 92.88 99 GLN A CA 1
ATOM 820 C C . GLN A 1 99 ? 0.936 0.303 -16.989 1.00 92.88 99 GLN A C 1
ATOM 822 O O . GLN A 1 99 ? -0.041 0.672 -17.645 1.00 92.88 99 GLN A O 1
ATOM 827 N N . LEU A 1 100 ? 0.909 0.235 -15.653 1.00 91.88 100 LEU A N 1
ATOM 828 C CA . LEU A 1 100 ? -0.267 0.606 -14.859 1.00 91.88 100 LEU A CA 1
ATOM 829 C C . LEU A 1 100 ? -0.649 2.080 -15.058 1.00 91.88 100 LEU A C 1
ATOM 831 O O . LEU A 1 100 ? -1.820 2.409 -15.244 1.00 91.88 100 LEU A O 1
ATOM 835 N N . GLN A 1 101 ? 0.334 2.986 -15.073 1.00 89.56 101 GLN A N 1
ATOM 836 C CA . GLN A 1 101 ? 0.099 4.423 -15.256 1.00 89.56 101 GLN A CA 1
ATOM 837 C C . GLN A 1 101 ? -0.524 4.762 -16.613 1.00 89.56 101 GLN A C 1
ATOM 839 O O . GLN A 1 101 ? -1.317 5.707 -16.699 1.00 89.56 101 GLN A O 1
ATOM 844 N N . HIS A 1 102 ? -0.183 4.012 -17.662 1.00 89.38 102 HIS A N 1
ATOM 845 C CA . HIS A 1 102 ? -0.796 4.150 -18.983 1.00 89.38 102 HIS A CA 1
ATOM 846 C C . HIS A 1 102 ? -2.262 3.713 -19.014 1.00 89.38 102 HIS A C 1
ATOM 848 O O . HIS A 1 102 ? -3.008 4.174 -19.874 1.00 89.38 102 HIS A O 1
ATOM 854 N N . ARG A 1 103 ? -2.683 2.864 -18.071 1.00 87.38 103 ARG A N 1
ATOM 855 C CA . ARG A 1 103 ? -4.066 2.392 -17.941 1.00 87.38 103 ARG A CA 1
ATOM 856 C C . ARG A 1 103 ? -4.913 3.214 -16.972 1.00 87.38 103 ARG A C 1
ATOM 858 O O . ARG A 1 103 ? -6.119 3.003 -16.907 1.00 87.38 103 ARG A O 1
ATOM 865 N N . LEU A 1 104 ? -4.312 4.145 -16.228 1.00 86.62 104 LEU A N 1
ATOM 866 C CA . LEU A 1 104 ? -5.070 5.034 -15.351 1.00 86.62 104 LEU A CA 1
ATOM 867 C C . LEU A 1 104 ? -6.035 5.900 -16.178 1.00 86.62 104 LEU A C 1
ATOM 869 O O . LEU A 1 104 ? -5.578 6.524 -17.144 1.00 86.62 104 LEU A O 1
ATOM 873 N N . PRO A 1 105 ? -7.308 6.031 -15.772 1.00 81.19 105 PRO A N 1
ATOM 874 C CA . PRO A 1 105 ? -8.241 6.932 -16.433 1.00 81.19 105 PRO A CA 1
ATOM 875 C C . PRO A 1 105 ? -7.779 8.391 -16.288 1.00 81.19 105 PRO A C 1
ATOM 877 O O . PRO A 1 105 ? -6.964 8.723 -15.418 1.00 81.19 105 PRO A O 1
ATOM 880 N N . ASP A 1 106 ? -8.257 9.267 -17.170 1.00 75.25 106 ASP A N 1
ATOM 881 C CA . ASP A 1 106 ? -7.964 10.703 -17.085 1.00 75.25 106 ASP A CA 1
ATOM 882 C C . ASP A 1 106 ? -8.677 11.363 -15.895 1.00 75.25 106 ASP A C 1
ATOM 884 O O . ASP A 1 106 ? -8.150 12.311 -15.308 1.00 75.25 106 ASP A O 1
ATOM 888 N N . GLU A 1 107 ? -9.825 10.807 -15.498 1.00 69.38 107 GLU A N 1
ATOM 889 C CA . GLU A 1 107 ? -10.639 11.234 -14.361 1.00 69.38 107 GLU A CA 1
ATOM 890 C C . GLU A 1 107 ? -11.089 10.020 -13.531 1.00 69.38 107 GLU A C 1
ATOM 892 O O . GLU A 1 107 ? -11.345 8.945 -14.070 1.00 69.38 107 GLU A O 1
ATOM 897 N N . GLY A 1 108 ? -11.197 10.195 -12.211 1.00 64.75 108 GLY A N 1
ATOM 898 C CA . GLY A 1 108 ? -11.629 9.145 -11.281 1.00 64.75 108 GLY A CA 1
ATOM 899 C C . GLY A 1 108 ? -10.494 8.351 -10.621 1.00 64.75 108 GLY A C 1
ATOM 900 O O . GLY A 1 108 ? -9.314 8.497 -10.944 1.00 64.75 108 GLY A O 1
ATOM 901 N N . THR A 1 109 ? -10.869 7.538 -9.633 1.00 78.69 109 THR A N 1
ATOM 902 C CA . THR A 1 109 ? -9.987 6.621 -8.901 1.00 78.69 109 THR A CA 1
ATOM 903 C C . THR A 1 109 ? -9.888 5.273 -9.615 1.00 78.69 109 THR A C 1
ATOM 905 O O . THR A 1 109 ? -10.841 4.814 -10.238 1.00 78.69 109 THR A O 1
ATOM 908 N N . SER A 1 110 ? -8.721 4.627 -9.544 1.00 92.00 110 SER A N 1
ATOM 909 C CA . SER A 1 110 ? -8.457 3.342 -10.200 1.00 92.00 110 SER A CA 1
ATOM 910 C C . SER A 1 110 ? -7.914 2.326 -9.194 1.00 92.00 110 SER A C 1
ATOM 912 O O . SER A 1 110 ? -7.064 2.704 -8.381 1.00 92.00 110 SER A O 1
ATOM 914 N N . PRO A 1 111 ? -8.299 1.038 -9.292 1.00 93.88 111 PRO A N 1
ATOM 915 C CA . PRO A 1 111 ? -7.670 -0.045 -8.532 1.00 93.88 111 PRO A CA 1
ATOM 916 C C . PRO A 1 111 ? -6.152 -0.151 -8.752 1.00 93.88 111 PRO A C 1
ATOM 918 O O . PRO A 1 111 ? -5.439 -0.731 -7.942 1.00 93.88 111 PRO A O 1
ATOM 921 N N . TYR A 1 112 ? -5.604 0.449 -9.811 1.00 94.75 112 TYR A N 1
ATOM 922 C CA . TYR A 1 112 ? -4.157 0.487 -10.014 1.00 94.75 112 TYR A CA 1
ATOM 923 C C . TYR A 1 112 ? -3.435 1.530 -9.159 1.00 94.75 112 TYR A C 1
ATOM 925 O O . TYR A 1 112 ? -2.222 1.420 -8.985 1.00 94.75 112 TYR 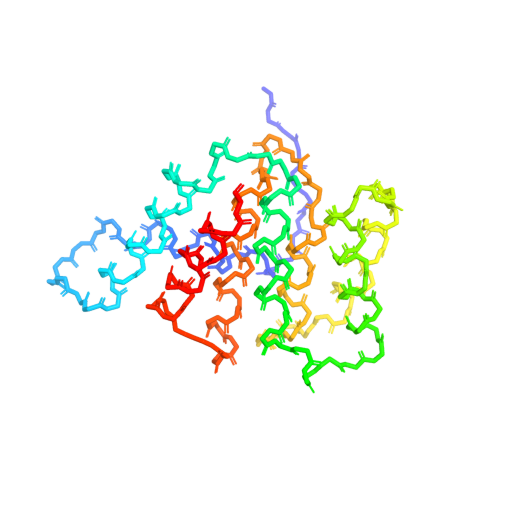A O 1
ATOM 933 N N . SER A 1 113 ? -4.131 2.534 -8.614 1.00 94.12 113 SER A N 1
ATOM 934 C CA . SER A 1 113 ? -3.489 3.604 -7.841 1.00 94.12 113 SER A CA 1
ATOM 935 C C . SER A 1 113 ? -2.753 3.078 -6.597 1.00 94.12 113 SER A C 1
ATOM 937 O O . SER A 1 113 ? -1.575 3.413 -6.448 1.00 94.12 113 SER A O 1
ATOM 939 N N . PRO A 1 114 ? -3.348 2.207 -5.750 1.00 96.44 114 PRO A N 1
ATOM 940 C CA . PRO A 1 114 ? -2.622 1.570 -4.649 1.00 96.44 114 PRO A CA 1
ATOM 941 C C . PRO A 1 114 ? -1.392 0.778 -5.124 1.00 96.44 114 PRO A C 1
ATOM 943 O O . PRO A 1 114 ? -0.308 0.926 -4.564 1.00 96.44 114 PRO A O 1
ATOM 946 N N . LEU A 1 115 ? -1.514 0.010 -6.212 1.00 97.12 115 LEU A N 1
ATOM 947 C CA . LEU A 1 115 ? -0.425 -0.816 -6.752 1.00 97.12 115 LEU A CA 1
ATOM 948 C C . LEU A 1 115 ? 0.755 0.023 -7.266 1.00 97.12 115 LEU A C 1
ATOM 950 O O . LEU A 1 115 ? 1.912 -0.312 -7.025 1.00 97.12 115 LEU A O 1
ATOM 954 N N . ILE A 1 116 ? 0.480 1.151 -7.926 1.00 95.44 116 ILE A N 1
ATOM 955 C CA . ILE A 1 116 ? 1.507 2.089 -8.409 1.00 95.44 116 ILE A CA 1
ATOM 956 C C . ILE A 1 116 ? 2.347 2.636 -7.248 1.00 95.44 116 ILE A C 1
ATOM 958 O O . ILE A 1 116 ? 3.573 2.744 -7.360 1.00 95.44 116 ILE A O 1
ATOM 962 N N . TRP A 1 117 ? 1.703 2.976 -6.130 1.00 95.81 117 TRP A N 1
ATOM 963 C CA . TRP A 1 117 ? 2.397 3.449 -4.933 1.00 95.81 117 TRP A CA 1
ATOM 964 C C . TRP A 1 117 ? 3.134 2.320 -4.212 1.00 95.81 117 TRP A C 1
ATOM 966 O O . TRP A 1 117 ? 4.281 2.511 -3.812 1.00 95.81 117 TRP A O 1
ATOM 976 N N . ALA A 1 118 ? 2.549 1.126 -4.136 1.00 96.62 118 ALA A N 1
ATOM 977 C CA . ALA A 1 118 ? 3.198 -0.040 -3.543 1.00 96.62 118 ALA A CA 1
ATOM 978 C C . ALA A 1 118 ? 4.480 -0.455 -4.295 1.00 96.62 118 ALA A C 1
ATOM 980 O O . ALA A 1 118 ? 5.467 -0.827 -3.660 1.00 96.62 118 ALA A O 1
ATOM 981 N N . LEU A 1 119 ? 4.498 -0.309 -5.626 1.00 95.31 119 LEU A N 1
ATOM 982 C CA . LEU A 1 119 ? 5.661 -0.555 -6.491 1.00 95.31 119 LEU A CA 1
ATOM 983 C C . LEU A 1 119 ? 6.666 0.608 -6.539 1.00 95.31 119 LEU A C 1
ATOM 985 O O . LEU A 1 119 ? 7.706 0.497 -7.186 1.00 95.31 119 LEU A O 1
ATOM 989 N N . THR A 1 120 ? 6.384 1.748 -5.900 1.00 93.06 120 THR A N 1
ATOM 990 C CA . THR A 1 120 ? 7.280 2.910 -5.977 1.00 93.06 120 THR A CA 1
ATOM 991 C C . THR A 1 120 ? 8.585 2.646 -5.216 1.00 93.06 120 THR A C 1
ATOM 993 O O . THR A 1 120 ? 8.524 2.317 -4.030 1.00 93.06 120 THR A O 1
ATOM 996 N N . PRO A 1 121 ? 9.770 2.790 -5.845 1.00 90.44 121 PRO A N 1
ATOM 997 C CA . PRO A 1 121 ? 11.049 2.510 -5.193 1.00 90.44 121 PRO A CA 1
ATOM 998 C C . PRO A 1 121 ? 11.273 3.345 -3.933 1.00 90.44 121 PRO A C 1
ATOM 1000 O O . PRO A 1 121 ? 10.847 4.500 -3.860 1.00 90.44 121 PRO A O 1
ATOM 1003 N N . HIS A 1 122 ? 11.971 2.771 -2.953 1.00 90.94 122 HIS A N 1
ATOM 1004 C CA . HIS A 1 122 ? 12.377 3.505 -1.761 1.00 90.94 122 HIS A CA 1
ATOM 1005 C C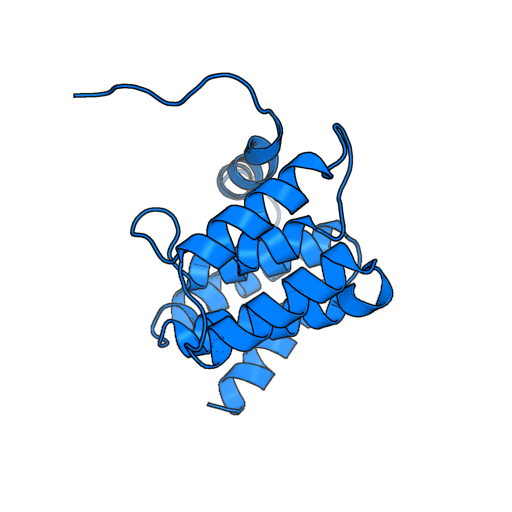 . HIS A 1 122 ? 13.414 4.561 -2.146 1.00 90.94 122 HIS A C 1
ATOM 1007 O O . HIS A 1 122 ? 14.488 4.247 -2.65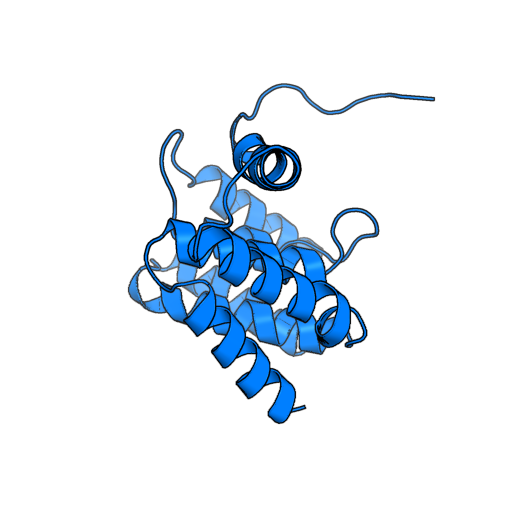7 1.00 90.94 122 HIS A O 1
ATOM 1013 N N . THR A 1 123 ? 13.088 5.829 -1.911 1.00 90.81 123 THR A N 1
ATOM 1014 C CA . THR A 1 123 ? 13.972 6.965 -2.199 1.00 90.81 123 THR A CA 1
ATOM 1015 C C . THR A 1 123 ? 13.894 7.998 -1.081 1.00 90.81 123 THR A C 1
ATOM 1017 O O . THR A 1 123 ? 12.975 7.975 -0.266 1.00 90.81 123 THR A O 1
ATOM 1020 N N . ALA A 1 124 ? 14.820 8.961 -1.065 1.00 88.88 124 ALA A N 1
ATOM 1021 C CA . ALA A 1 124 ? 14.778 10.062 -0.102 1.00 88.88 124 ALA A CA 1
ATOM 1022 C C . ALA A 1 124 ? 13.492 10.909 -0.212 1.00 88.88 124 ALA A C 1
ATOM 1024 O O . ALA A 1 124 ? 12.987 11.391 0.798 1.00 88.88 124 ALA A O 1
ATOM 1025 N N . SER A 1 125 ? 12.953 11.082 -1.425 1.00 90.62 125 SER A N 1
ATOM 1026 C CA . SER A 1 125 ? 11.716 11.845 -1.662 1.00 90.62 125 SER A CA 1
ATOM 1027 C C . SER A 1 125 ? 10.450 11.030 -1.404 1.00 90.62 125 SER A C 1
ATOM 1029 O O . SER A 1 125 ? 9.441 11.589 -0.986 1.00 90.62 125 SER A O 1
ATOM 1031 N N . TYR A 1 126 ? 10.507 9.720 -1.643 1.00 89.69 126 TYR A N 1
ATOM 1032 C CA . TYR A 1 126 ? 9.401 8.788 -1.441 1.00 89.69 126 TYR A CA 1
ATOM 1033 C C . TYR A 1 126 ? 9.901 7.580 -0.645 1.00 89.69 126 TYR A C 1
ATOM 1035 O O . TYR A 1 126 ? 10.160 6.517 -1.218 1.00 89.69 126 TYR A O 1
ATOM 1043 N N . PRO A 1 127 ? 10.092 7.727 0.676 1.00 95.25 127 PRO A N 1
ATOM 1044 C CA . PRO A 1 127 ? 10.471 6.597 1.508 1.00 95.25 127 PRO A CA 1
ATOM 1045 C C . PRO A 1 127 ? 9.327 5.572 1.545 1.00 95.25 127 PRO A C 1
ATOM 1047 O O . PRO A 1 127 ? 8.152 5.915 1.384 1.00 95.25 127 PRO A O 1
ATOM 1050 N N . ALA A 1 128 ? 9.663 4.298 1.751 1.00 96.06 128 ALA A N 1
ATOM 1051 C CA . ALA A 1 128 ? 8.698 3.200 1.653 1.00 96.06 128 ALA A CA 1
ATOM 1052 C C . ALA A 1 128 ? 7.531 3.329 2.654 1.00 96.06 128 ALA A C 1
ATOM 1054 O O . ALA A 1 128 ? 6.391 3.104 2.257 1.00 96.06 128 ALA A O 1
ATOM 1055 N N . TRP A 1 129 ? 7.767 3.794 3.889 1.00 97.75 129 TRP A N 1
ATOM 1056 C CA . TRP A 1 129 ? 6.688 4.087 4.849 1.00 97.75 129 TRP A CA 1
ATOM 1057 C C . TRP A 1 129 ? 5.687 5.123 4.318 1.00 97.75 129 TRP A C 1
ATOM 1059 O O . TRP A 1 129 ? 4.483 4.952 4.485 1.00 97.75 129 TRP A O 1
ATOM 1069 N N . TYR A 1 130 ? 6.169 6.178 3.651 1.00 97.12 130 TYR A N 1
ATOM 1070 C CA . TYR A 1 130 ? 5.311 7.231 3.109 1.00 97.12 130 TYR A CA 1
ATOM 1071 C C . TYR A 1 130 ? 4.513 6.694 1.927 1.00 97.12 130 TYR A C 1
ATOM 1073 O O . TYR A 1 130 ? 3.305 6.886 1.853 1.00 97.12 130 TYR A O 1
ATOM 1081 N N . SER A 1 131 ? 5.173 5.947 1.040 1.00 96.62 131 SER A N 1
ATOM 1082 C CA . SER A 1 131 ? 4.499 5.288 -0.081 1.00 96.62 131 SER A CA 1
ATOM 1083 C C . SER A 1 131 ? 3.401 4.343 0.417 1.00 96.62 131 SER A C 1
ATOM 1085 O O . SER A 1 131 ? 2.289 4.406 -0.092 1.00 96.62 131 SER A O 1
ATOM 1087 N N . ALA A 1 132 ? 3.666 3.547 1.458 1.00 97.94 132 ALA A N 1
ATOM 1088 C CA . ALA A 1 132 ? 2.676 2.678 2.097 1.00 97.94 132 ALA A CA 1
ATOM 1089 C C . ALA A 1 132 ? 1.492 3.461 2.696 1.00 97.94 132 ALA A C 1
ATOM 1091 O O . ALA A 1 132 ? 0.344 3.057 2.514 1.00 97.94 132 ALA A O 1
ATOM 1092 N N . ALA A 1 133 ? 1.738 4.617 3.322 1.00 97.81 133 ALA A N 1
ATOM 1093 C CA . ALA A 1 133 ? 0.664 5.487 3.803 1.00 97.81 133 ALA A CA 1
ATOM 1094 C C . ALA A 1 133 ? -0.233 5.971 2.648 1.00 97.81 133 ALA A C 1
ATOM 1096 O O . ALA A 1 133 ? -1.460 5.973 2.764 1.00 97.81 133 ALA A O 1
ATOM 1097 N N . ILE A 1 134 ? 0.362 6.325 1.504 1.00 97.25 134 ILE A N 1
ATOM 1098 C CA . ILE A 1 134 ? -0.386 6.730 0.308 1.00 97.25 134 ILE A CA 1
ATOM 1099 C C . ILE A 1 134 ? -1.154 5.555 -0.318 1.00 97.25 134 ILE A C 1
ATOM 1101 O O . ILE A 1 134 ? -2.250 5.765 -0.838 1.00 97.25 134 ILE A O 1
ATOM 1105 N N . VAL A 1 135 ? -0.645 4.317 -0.250 1.00 98.00 135 VAL A N 1
ATOM 1106 C CA . VAL A 1 135 ? -1.416 3.123 -0.653 1.00 98.00 135 VAL A CA 1
ATOM 1107 C C . VAL A 1 135 ? -2.743 3.084 0.103 1.00 98.00 135 VAL A C 1
ATOM 1109 O O . VAL A 1 135 ? -3.788 2.984 -0.536 1.00 98.00 135 VAL A O 1
ATOM 1112 N N . GLY A 1 136 ? -2.719 3.247 1.429 1.00 97.44 136 GLY A N 1
ATOM 1113 C CA . GLY A 1 136 ? -3.940 3.244 2.237 1.00 97.44 136 GLY A CA 1
ATOM 1114 C C . GLY A 1 136 ? -4.894 4.396 1.906 1.00 97.44 136 GLY A C 1
ATOM 1115 O O . GLY A 1 136 ? -6.093 4.167 1.781 1.00 97.44 136 GLY A O 1
ATOM 1116 N N . LEU A 1 137 ? -4.386 5.604 1.631 1.00 96.00 137 LEU A N 1
ATOM 1117 C CA . LEU A 1 137 ? -5.243 6.705 1.163 1.00 96.00 137 LEU A CA 1
ATOM 1118 C C . LEU A 1 137 ? -5.966 6.368 -0.145 1.00 96.00 137 LEU A C 1
ATOM 1120 O O . LEU A 1 137 ? -7.157 6.625 -0.272 1.00 96.00 137 LEU A O 1
ATOM 1124 N N . ASN A 1 138 ? -5.275 5.743 -1.102 1.00 95.56 138 ASN A N 1
ATOM 1125 C CA . ASN A 1 138 ? -5.918 5.330 -2.349 1.00 95.56 138 ASN A CA 1
ATOM 1126 C C . ASN A 1 138 ? -6.975 4.235 -2.121 1.00 95.56 138 ASN A C 1
ATOM 1128 O O . ASN A 1 138 ? -7.958 4.189 -2.851 1.00 95.56 138 ASN A O 1
ATOM 1132 N N . V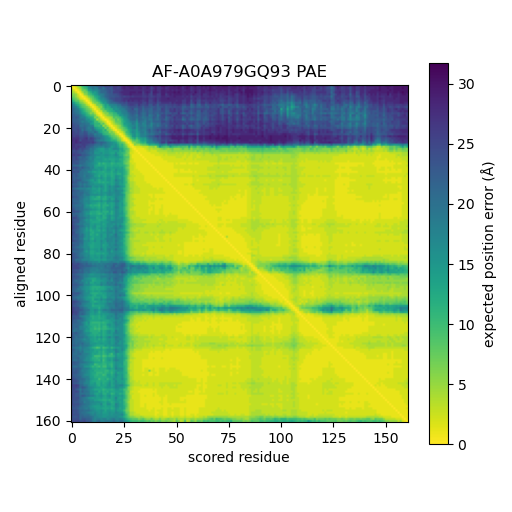AL A 1 139 ? -6.792 3.357 -1.128 1.00 97.06 139 VAL A N 1
ATOM 1133 C CA . VAL A 1 139 ? -7.801 2.356 -0.735 1.00 97.06 139 VAL A CA 1
ATOM 1134 C C . VAL A 1 139 ? -9.048 3.032 -0.148 1.00 97.06 139 VAL A C 1
ATOM 1136 O O . VAL A 1 139 ? -10.166 2.631 -0.480 1.00 97.06 139 VAL A O 1
ATOM 1139 N N . ILE A 1 140 ? -8.875 4.085 0.659 1.00 95.12 140 ILE A N 1
ATOM 1140 C CA . ILE A 1 140 ? -9.984 4.903 1.178 1.00 95.12 140 ILE A CA 1
ATOM 1141 C C . ILE A 1 140 ? -10.700 5.630 0.034 1.00 95.12 140 ILE A C 1
ATOM 1143 O O . ILE A 1 140 ? -11.922 5.553 -0.064 1.00 95.12 140 ILE A O 1
ATOM 1147 N N . ASP A 1 141 ? -9.960 6.255 -0.887 1.00 92.81 141 ASP A N 1
ATOM 1148 C CA . ASP A 1 141 ? -10.539 6.954 -2.045 1.00 92.81 141 ASP A CA 1
ATOM 1149 C C . ASP A 1 141 ? -11.295 6.005 -3.004 1.00 92.81 141 ASP A C 1
ATOM 1151 O O . ASP A 1 141 ? -12.135 6.442 -3.795 1.00 92.81 141 ASP A O 1
ATOM 1155 N N . LEU A 1 142 ? -10.993 4.702 -2.958 1.00 93.38 142 LEU A N 1
ATOM 1156 C CA . LEU A 1 142 ? -11.720 3.646 -3.673 1.00 93.38 142 LEU A CA 1
ATOM 1157 C C . LEU A 1 142 ? -12.957 3.138 -2.909 1.00 93.38 142 LEU A C 1
ATOM 1159 O O . LEU A 1 142 ? -13.689 2.302 -3.436 1.00 93.38 142 LEU A O 1
ATOM 1163 N N . GLY A 1 143 ? -13.194 3.604 -1.680 1.00 94.50 143 GLY A N 1
ATOM 1164 C CA . GLY A 1 143 ? -14.289 3.144 -0.825 1.00 94.50 143 GLY A CA 1
ATOM 1165 C C . GLY A 1 143 ? -14.119 1.698 -0.352 1.00 94.50 143 GLY A C 1
ATOM 1166 O O . GLY A 1 143 ? -15.108 1.000 -0.132 1.00 94.50 143 GLY A O 1
ATOM 1167 N N . ARG A 1 144 ? -12.873 1.217 -0.255 1.00 96.31 144 ARG A N 1
ATOM 1168 C CA . ARG A 1 144 ? -12.552 -0.170 0.126 1.00 96.31 144 ARG A CA 1
ATOM 1169 C C . ARG A 1 144 ? -12.180 -0.330 1.592 1.00 96.31 144 ARG A C 1
ATOM 1171 O O . ARG A 1 144 ? -12.132 -1.456 2.073 1.00 96.31 144 ARG A O 1
ATOM 1178 N N . SER A 1 145 ? -11.941 0.780 2.282 1.00 97.12 145 SER A N 1
ATOM 1179 C CA . SER A 1 145 ? -11.778 0.834 3.730 1.00 97.12 145 SER A CA 1
ATOM 1180 C C . SER A 1 145 ? -11.946 2.273 4.230 1.00 97.12 145 SER A C 1
ATOM 1182 O O . SER A 1 145 ? -12.138 3.199 3.439 1.00 97.12 145 SER A O 1
ATOM 1184 N N . THR A 1 146 ? -11.853 2.461 5.541 1.00 97.06 146 THR A N 1
ATOM 1185 C CA . THR A 1 146 ? -11.888 3.747 6.242 1.00 97.06 146 THR A CA 1
ATOM 1186 C C . THR A 1 146 ? -10.577 4.000 6.996 1.00 97.06 146 THR A C 1
ATOM 1188 O O . THR A 1 146 ? -9.764 3.092 7.186 1.00 97.06 146 THR A O 1
ATOM 1191 N N . PHE A 1 147 ? -10.350 5.236 7.459 1.00 96.50 147 PHE A N 1
ATOM 1192 C CA . PHE A 1 147 ? -9.177 5.552 8.285 1.00 96.50 147 PHE A CA 1
ATOM 1193 C C . PHE A 1 147 ? -9.073 4.686 9.556 1.00 96.50 147 PHE A C 1
ATOM 1195 O O . PHE A 1 147 ? -7.973 4.177 9.806 1.00 96.50 147 PHE A O 1
ATOM 1202 N N . PRO A 1 148 ? -10.150 4.471 10.345 1.00 97.62 148 PRO A N 1
ATOM 1203 C CA . PRO A 1 148 ? -10.093 3.592 11.513 1.00 97.62 148 PRO A CA 1
ATOM 1204 C C . PRO A 1 148 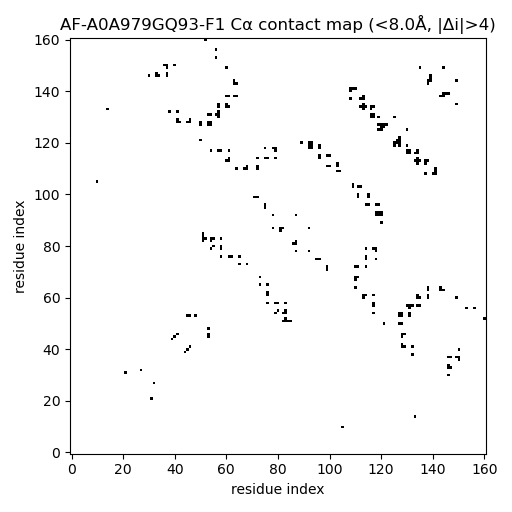? -9.705 2.153 11.162 1.00 97.62 148 PRO A C 1
ATOM 1206 O O . PRO A 1 148 ? -8.768 1.617 11.748 1.00 97.62 148 PRO A O 1
ATOM 1209 N N . GLU A 1 149 ? -10.350 1.559 10.156 1.00 98.06 149 GLU A N 1
ATOM 1210 C CA . GLU A 1 149 ? -10.090 0.175 9.736 1.00 98.06 149 GLU A CA 1
ATOM 1211 C C . GLU A 1 149 ? -8.646 -0.029 9.266 1.00 98.06 149 GLU A C 1
ATOM 1213 O O . GLU A 1 149 ? -7.989 -0.979 9.688 1.00 98.06 149 GLU A O 1
ATOM 1218 N N . LEU A 1 150 ? -8.108 0.879 8.440 1.00 98.00 150 LEU A N 1
ATOM 1219 C CA . LEU A 1 150 ? -6.709 0.788 8.010 1.00 98.00 150 LEU A CA 1
ATOM 1220 C C . LEU A 1 150 ? -5.730 1.017 9.164 1.00 98.00 150 LEU A C 1
ATOM 1222 O O . LEU A 1 150 ? -4.654 0.414 9.191 1.00 98.00 150 LEU A O 1
ATOM 1226 N N . THR A 1 151 ? -6.082 1.878 10.119 1.00 97.88 151 THR A N 1
ATOM 1227 C CA . THR A 1 151 ? -5.272 2.109 11.320 1.00 97.88 151 THR A CA 1
ATOM 1228 C C . THR A 1 151 ? -5.216 0.851 12.183 1.00 97.88 151 THR A C 1
ATOM 1230 O O . THR A 1 151 ? -4.136 0.477 12.641 1.00 97.88 151 THR A O 1
ATOM 1233 N N . ASP A 1 152 ? -6.344 0.172 12.376 1.00 98.00 152 ASP A N 1
ATOM 1234 C CA . ASP A 1 152 ? -6.411 -1.062 13.158 1.00 98.00 152 ASP A CA 1
ATOM 1235 C C . ASP A 1 152 ? -5.723 -2.227 12.444 1.00 98.00 152 ASP A C 1
ATOM 1237 O O . ASP A 1 152 ? -4.868 -2.873 13.051 1.00 98.00 152 ASP A O 1
ATOM 1241 N N . LEU A 1 153 ? -5.940 -2.395 11.136 1.00 98.25 153 LEU A N 1
ATOM 1242 C CA . LEU A 1 153 ? -5.194 -3.357 10.320 1.00 98.25 153 LEU A CA 1
ATOM 1243 C C . LEU A 1 153 ? -3.678 -3.117 10.407 1.00 98.25 153 LEU A C 1
ATOM 1245 O O . LEU A 1 153 ? -2.895 -4.056 10.528 1.00 98.25 153 LEU A O 1
ATOM 1249 N N . THR A 1 154 ? -3.241 -1.854 10.397 1.00 98.12 154 THR A N 1
ATOM 1250 C CA . THR A 1 154 ? -1.819 -1.525 10.575 1.00 98.12 154 THR A CA 1
ATOM 1251 C C . THR A 1 154 ? -1.313 -2.002 11.934 1.00 98.12 154 THR A C 1
ATOM 1253 O O . THR A 1 154 ? -0.251 -2.613 11.997 1.00 98.12 154 THR A O 1
ATOM 1256 N N . LYS A 1 155 ? -2.058 -1.772 13.024 1.00 97.56 155 LYS A N 1
ATOM 1257 C CA . LYS A 1 155 ? -1.680 -2.261 14.364 1.00 97.56 155 LYS A CA 1
ATOM 1258 C C . LYS A 1 155 ? -1.610 -3.787 14.413 1.00 97.56 155 LYS A C 1
ATOM 1260 O O . LYS A 1 155 ? -0.675 -4.320 15.001 1.00 97.56 155 LYS A O 1
ATOM 1265 N N . GLU A 1 156 ? -2.561 -4.480 13.795 1.00 97.62 156 GLU A N 1
ATOM 1266 C CA . GLU A 1 156 ? -2.569 -5.945 13.717 1.00 97.62 156 GLU A CA 1
ATOM 1267 C C . GLU A 1 156 ? -1.324 -6.476 13.004 1.00 97.62 156 GLU A C 1
ATOM 1269 O O . GLU A 1 156 ? -0.641 -7.355 13.530 1.00 97.62 156 GLU A O 1
ATOM 1274 N N . ILE A 1 157 ? -0.970 -5.887 11.859 1.00 96.81 157 ILE A N 1
ATOM 1275 C CA . ILE A 1 157 ? 0.251 -6.240 11.125 1.00 96.81 157 ILE A CA 1
ATOM 1276 C C . ILE A 1 157 ? 1.492 -5.954 11.977 1.00 96.81 157 ILE A C 1
ATOM 1278 O O . ILE A 1 157 ? 2.389 -6.791 12.049 1.00 96.81 157 ILE A O 1
ATOM 1282 N N . LEU A 1 158 ? 1.551 -4.805 12.657 1.00 95.62 158 LEU A N 1
ATOM 1283 C CA . LEU A 1 158 ? 2.677 -4.455 13.530 1.00 95.62 158 LEU A CA 1
ATOM 1284 C C . LEU A 1 158 ? 2.876 -5.461 14.671 1.00 95.62 158 LEU A C 1
ATOM 1286 O O . LEU A 1 158 ? 4.014 -5.703 15.052 1.00 95.62 158 LEU A O 1
ATOM 1290 N N . ASN A 1 159 ? 1.803 -6.068 15.185 1.00 94.69 159 ASN A N 1
ATOM 1291 C CA . ASN A 1 159 ? 1.881 -7.106 16.218 1.00 94.69 159 ASN A CA 1
ATOM 1292 C C . ASN A 1 159 ? 2.412 -8.454 15.694 1.00 94.69 159 ASN A C 1
ATOM 1294 O O . ASN A 1 159 ? 2.669 -9.354 16.491 1.00 94.69 159 ASN A O 1
ATOM 1298 N N . SER A 1 160 ? 2.542 -8.615 14.373 1.00 89.75 160 SER A N 1
ATOM 1299 C CA . SER A 1 160 ? 3.072 -9.826 13.730 1.00 89.75 160 SER A CA 1
ATOM 1300 C C . SER A 1 160 ? 4.572 -9.757 13.410 1.00 89.75 160 SER A C 1
ATOM 1302 O O . SER A 1 160 ? 5.129 -10.722 12.882 1.00 89.75 160 SER A O 1
ATOM 1304 N N . PHE A 1 161 ? 5.215 -8.624 13.711 1.00 88.12 161 PHE A N 1
ATOM 1305 C CA . PHE A 1 161 ? 6.653 -8.396 13.554 1.00 88.12 161 PHE A CA 1
ATOM 1306 C C . PHE A 1 161 ? 7.398 -8.582 14.875 1.00 88.12 161 PHE A C 1
ATOM 1308 O O . PHE A 1 161 ? 8.540 -9.088 14.805 1.00 88.12 161 PHE A O 1
#

Nearest PDB structures (foldseek):
  6xz6-assembly2_C  TM=2.371E-01  e=3.229E+00  Trypanosoma brucei brucei TREU927

Organism: Chitinophaga pinensis (strain ATCC 43595 / DSM 2588 / LMG 13176 / NBRC 15968 / NCIMB 11800 / UQM 2034) (NCBI:txid485918)

Radius of gyration: 15.77 Å; Cα contacts (8 Å, |Δi|>4): 163; chains: 1; bounding box: 35×37×35 Å

pLDDT: mean 83.74, std 21.14, range [28.61, 98.5]